Protein AF-F3B7J5-F1 (afdb_monomer)

Structure (mmCIF, N/CA/C/O backbone):
data_AF-F3B7J5-F1
#
_entry.id   AF-F3B7J5-F1
#
loop_
_atom_site.group_PDB
_atom_site.id
_atom_site.type_symbol
_atom_site.label_atom_id
_atom_site.label_alt_id
_atom_site.label_comp_id
_atom_site.label_asym_id
_atom_site.label_entity_id
_atom_site.label_seq_id
_atom_site.pdbx_PDB_ins_code
_atom_site.Cartn_x
_atom_site.Cartn_y
_atom_site.Cartn_z
_atom_site.occupancy
_atom_site.B_iso_or_equiv
_atom_site.auth_seq_id
_atom_site.auth_comp_id
_atom_site.auth_asym_id
_atom_site.auth_atom_id
_atom_site.pdbx_PDB_model_num
ATOM 1 N N . MET A 1 1 ? 0.568 1.158 23.143 1.00 63.03 1 MET A N 1
ATOM 2 C CA . MET A 1 1 ? 0.811 2.296 22.224 1.00 63.03 1 MET A CA 1
ATOM 3 C C . MET A 1 1 ? -0.531 2.944 21.911 1.00 63.03 1 MET A C 1
ATOM 5 O O . MET A 1 1 ? -1.471 2.197 21.664 1.00 63.03 1 MET A O 1
ATOM 9 N N . SER A 1 2 ? -0.651 4.275 21.994 1.00 77.69 2 SER A N 1
ATOM 10 C CA . SER A 1 2 ? -1.911 4.974 21.670 1.00 77.69 2 SER A CA 1
ATOM 11 C C . SER A 1 2 ? -2.307 4.730 20.209 1.00 77.69 2 SER A C 1
ATOM 13 O O . SER A 1 2 ? -1.422 4.606 19.363 1.00 77.69 2 SER A O 1
ATOM 15 N N . TYR A 1 3 ? -3.609 4.666 19.917 1.00 73.38 3 TYR A N 1
ATOM 16 C CA . TYR A 1 3 ? -4.131 4.463 18.562 1.00 73.38 3 TYR A CA 1
ATOM 17 C C . TYR A 1 3 ? -3.594 5.511 17.581 1.00 73.38 3 TYR A C 1
ATOM 19 O O . TYR A 1 3 ? -3.080 5.155 16.529 1.00 73.38 3 TYR A O 1
ATOM 27 N N . THR A 1 4 ? -3.571 6.783 17.985 1.00 77.50 4 THR A N 1
ATOM 28 C CA . THR A 1 4 ? -3.035 7.895 17.183 1.00 77.50 4 THR A CA 1
ATOM 29 C C . THR A 1 4 ? -1.578 7.671 16.784 1.00 77.50 4 THR A C 1
ATOM 31 O O . THR A 1 4 ? -1.228 7.831 15.621 1.00 77.50 4 THR A O 1
ATOM 34 N N . ARG A 1 5 ? -0.744 7.188 17.717 1.00 79.75 5 ARG A N 1
ATOM 35 C CA . ARG A 1 5 ? 0.662 6.876 17.420 1.00 79.75 5 ARG A CA 1
ATOM 36 C C . ARG A 1 5 ? 0.805 5.736 16.424 1.00 79.75 5 ARG A C 1
ATOM 38 O O . ARG A 1 5 ? 1.787 5.704 15.708 1.00 79.75 5 ARG A O 1
ATOM 45 N N . LYS A 1 6 ? -0.135 4.786 16.365 1.00 82.19 6 LYS A N 1
ATOM 46 C CA . LYS A 1 6 ? -0.089 3.713 15.359 1.00 82.19 6 LYS A CA 1
ATOM 47 C C . LYS A 1 6 ? -0.339 4.240 13.946 1.00 82.19 6 LYS A C 1
ATOM 49 O O . LYS A 1 6 ? 0.215 3.676 13.008 1.00 82.19 6 LYS A O 1
ATOM 54 N N . LEU A 1 7 ? -1.155 5.288 13.805 1.00 88.25 7 LEU A N 1
ATOM 55 C CA . LEU A 1 7 ? -1.466 5.897 12.509 1.00 88.25 7 LEU A CA 1
ATOM 56 C C . LEU A 1 7 ? -0.257 6.632 11.919 1.00 88.25 7 LEU A C 1
ATOM 58 O O . LEU A 1 7 ? -0.030 6.575 10.716 1.00 88.25 7 LEU A O 1
ATOM 62 N N . GLU A 1 8 ? 0.568 7.242 12.773 1.00 90.12 8 GLU A N 1
ATOM 63 C CA . GLU A 1 8 ? 1.795 7.948 12.371 1.00 90.12 8 GLU A CA 1
ATOM 64 C C . GLU A 1 8 ? 2.794 7.047 11.622 1.00 90.12 8 GLU A C 1
ATOM 66 O O . GLU A 1 8 ? 3.549 7.541 10.789 1.00 90.12 8 GLU A O 1
ATOM 71 N N . TYR A 1 9 ? 2.771 5.730 11.865 1.00 92.69 9 TYR A N 1
ATOM 72 C CA . TYR A 1 9 ? 3.657 4.765 11.201 1.00 92.69 9 TYR A CA 1
ATOM 73 C C . TYR A 1 9 ? 3.087 4.168 9.915 1.00 92.69 9 TYR A C 1
ATOM 75 O O . TYR A 1 9 ? 3.827 3.489 9.209 1.00 92.69 9 TYR A O 1
ATOM 83 N N . ILE A 1 10 ? 1.812 4.405 9.580 1.00 96.12 10 ILE A N 1
ATOM 84 C CA . ILE A 1 10 ? 1.211 3.859 8.351 1.00 96.12 10 ILE A CA 1
ATOM 85 C C . ILE A 1 10 ? 2.055 4.183 7.109 1.00 96.12 10 ILE A C 1
ATOM 87 O O . ILE A 1 10 ? 2.288 3.264 6.329 1.00 96.12 10 ILE A O 1
ATOM 91 N N . PRO A 1 11 ? 2.566 5.418 6.914 1.00 96.94 11 PRO A N 1
ATOM 92 C CA . PRO A 1 11 ? 3.376 5.717 5.739 1.00 96.94 11 PRO A CA 1
ATOM 93 C C . PRO A 1 11 ? 4.627 4.845 5.634 1.00 96.94 11 PRO A C 1
ATOM 95 O O . PRO A 1 11 ? 4.871 4.261 4.587 1.00 96.94 11 PRO A O 1
ATOM 98 N N . PHE A 1 12 ? 5.361 4.702 6.739 1.00 96.69 12 PHE A N 1
ATOM 99 C CA . PHE A 1 12 ? 6.557 3.864 6.802 1.00 96.69 12 PHE A CA 1
ATOM 100 C C . PHE A 1 12 ? 6.232 2.390 6.530 1.00 96.69 12 PHE A C 1
ATOM 102 O O . PHE A 1 12 ? 6.950 1.714 5.806 1.00 96.69 12 PHE A O 1
ATOM 109 N N . LEU A 1 13 ? 5.122 1.887 7.074 1.00 97.75 13 LEU A N 1
ATOM 110 C CA . LEU A 1 13 ? 4.681 0.521 6.801 1.00 97.75 13 LEU A CA 1
ATOM 111 C C . LEU A 1 13 ? 4.338 0.323 5.316 1.00 97.75 13 LEU A C 1
ATOM 113 O O . LEU A 1 13 ? 4.674 -0.707 4.751 1.00 97.75 13 LEU A O 1
ATOM 117 N N . ILE A 1 14 ? 3.708 1.300 4.662 1.00 98.00 14 ILE A N 1
ATOM 118 C CA . ILE A 1 14 ? 3.418 1.212 3.223 1.00 98.00 14 ILE A CA 1
ATOM 119 C C . ILE A 1 14 ? 4.708 1.275 2.385 1.00 98.00 14 ILE A C 1
ATOM 121 O O . ILE A 1 14 ? 4.774 0.626 1.346 1.00 98.00 14 ILE A O 1
ATOM 125 N N . GLU A 1 15 ? 5.750 1.989 2.822 1.00 97.56 15 GLU A N 1
ATOM 126 C C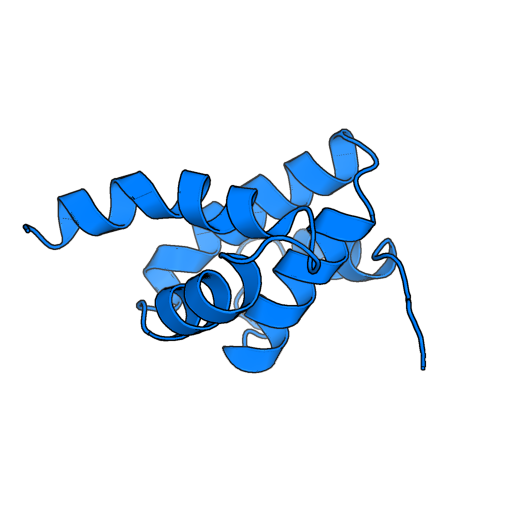A . GLU A 1 15 ? 7.071 1.976 2.163 1.00 97.56 15 GLU A CA 1
ATOM 127 C C . GLU A 1 15 ? 7.735 0.589 2.206 1.00 97.56 15 GLU A C 1
ATOM 129 O O . GLU A 1 15 ? 8.415 0.207 1.259 1.00 97.56 15 GLU A O 1
ATOM 134 N N . LEU A 1 16 ? 7.466 -0.230 3.232 1.00 98.06 16 LEU A N 1
ATOM 135 C CA . LEU A 1 16 ? 7.937 -1.625 3.287 1.00 98.06 16 LEU A CA 1
ATOM 136 C C . LEU A 1 16 ? 7.294 -2.542 2.232 1.00 98.06 16 LEU A C 1
ATOM 138 O O . LEU A 1 16 ? 7.645 -3.719 2.162 1.00 98.06 16 LEU A O 1
ATOM 142 N N . LEU A 1 17 ? 6.362 -2.020 1.429 1.00 97.94 17 LEU A N 1
ATOM 143 C CA . LEU A 1 17 ? 5.729 -2.728 0.320 1.00 97.94 17 LEU A CA 1
ATOM 144 C C . LEU A 1 17 ? 6.419 -2.474 -1.032 1.00 97.94 17 LEU A C 1
ATOM 146 O O . LEU A 1 17 ? 5.888 -2.895 -2.052 1.00 97.94 17 LEU A O 1
ATOM 150 N N . GLN A 1 18 ? 7.563 -1.784 -1.060 1.00 97.44 18 GLN A N 1
ATOM 151 C CA . GLN A 1 18 ? 8.326 -1.535 -2.293 1.00 97.44 18 GLN A CA 1
ATOM 152 C C . GLN A 1 18 ? 8.885 -2.817 -2.927 1.00 97.44 18 GLN A C 1
ATOM 154 O O . GLN A 1 18 ? 8.978 -2.911 -4.145 1.00 97.44 18 GLN A O 1
ATOM 159 N N . ASP A 1 19 ? 9.226 -3.820 -2.114 1.00 95.62 19 ASP A N 1
ATOM 160 C CA . ASP A 1 19 ? 9.839 -5.062 -2.586 1.00 95.62 19 ASP A CA 1
ATOM 161 C C . ASP A 1 19 ? 9.250 -6.273 -1.853 1.00 95.62 19 ASP A C 1
ATOM 163 O O . ASP A 1 19 ? 9.404 -6.439 -0.639 1.00 95.62 19 ASP A O 1
ATOM 167 N N . ALA A 1 20 ? 8.592 -7.149 -2.614 1.00 93.38 20 ALA A N 1
ATOM 168 C CA . ALA A 1 20 ? 7.999 -8.382 -2.103 1.00 93.38 20 ALA A CA 1
ATOM 169 C C . ALA A 1 20 ? 9.038 -9.389 -1.577 1.00 93.38 20 ALA A C 1
ATOM 171 O O . ALA A 1 20 ? 8.695 -10.283 -0.805 1.00 93.38 20 ALA A O 1
ATOM 172 N N . ASN A 1 21 ? 10.315 -9.242 -1.948 1.00 94.19 21 ASN A N 1
ATOM 173 C CA . ASN A 1 21 ? 11.398 -10.089 -1.451 1.00 94.19 21 ASN A CA 1
ATOM 174 C C . ASN A 1 21 ? 11.884 -9.676 -0.057 1.00 94.19 21 ASN A C 1
ATOM 176 O O . ASN A 1 21 ? 12.663 -10.406 0.565 1.00 94.19 21 ASN A O 1
ATOM 180 N N . TRP A 1 22 ? 11.466 -8.514 0.458 1.00 96.50 22 TRP A N 1
ATOM 181 C CA . TRP A 1 22 ? 11.845 -8.109 1.804 1.00 96.50 22 TRP A CA 1
ATOM 182 C C . TRP A 1 22 ? 11.207 -9.035 2.844 1.00 96.50 22 TRP A C 1
ATOM 184 O O . TRP A 1 22 ? 10.006 -9.306 2.792 1.00 96.50 22 TRP A O 1
ATOM 194 N N . PRO A 1 23 ? 11.962 -9.473 3.870 1.00 96.12 23 PRO A N 1
ATOM 195 C CA . PRO A 1 23 ? 11.452 -10.407 4.878 1.00 96.12 23 PRO A CA 1
ATOM 196 C C . PRO A 1 23 ? 10.273 -9.836 5.680 1.00 96.12 23 PRO A C 1
ATOM 198 O O . PRO A 1 23 ? 9.522 -10.575 6.312 1.00 96.12 23 PRO A O 1
ATOM 201 N N . THR A 1 24 ? 10.112 -8.512 5.675 1.00 96.56 24 THR A N 1
ATOM 202 C CA . THR A 1 24 ? 9.034 -7.794 6.357 1.0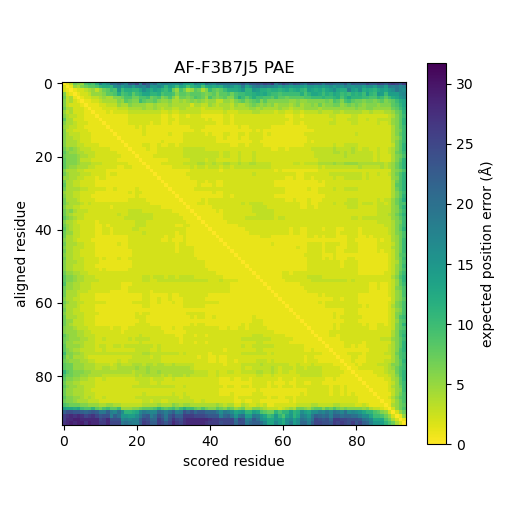0 96.56 24 THR A CA 1
ATOM 203 C C . THR A 1 24 ? 7.759 -7.662 5.532 1.00 96.56 24 THR A C 1
ATOM 205 O O . THR A 1 24 ? 6.753 -7.244 6.102 1.00 96.56 24 THR A O 1
ATOM 208 N N . PHE A 1 25 ? 7.775 -7.979 4.235 1.00 97.19 25 PHE A N 1
ATOM 209 C CA . PHE A 1 25 ? 6.685 -7.667 3.309 1.00 97.19 25 PHE A CA 1
ATOM 210 C C . PHE A 1 25 ? 5.353 -8.296 3.743 1.00 97.19 25 PHE A C 1
ATOM 212 O O . PHE A 1 25 ? 4.424 -7.585 4.125 1.00 97.19 25 PHE A O 1
ATOM 219 N N . GLU A 1 26 ? 5.299 -9.629 3.806 1.00 96.19 26 GLU A N 1
ATOM 220 C CA . GLU A 1 26 ? 4.096 -10.399 4.166 1.00 96.19 26 GLU A CA 1
ATOM 221 C C . GLU A 1 26 ? 3.529 -10.006 5.538 1.00 96.19 26 GLU A C 1
ATOM 223 O O . GLU A 1 26 ? 2.318 -9.841 5.737 1.00 96.19 26 GLU A O 1
ATOM 228 N N . TYR A 1 27 ? 4.426 -9.796 6.506 1.00 97.75 27 TYR A N 1
ATOM 229 C CA . TYR A 1 27 ? 4.041 -9.347 7.839 1.00 97.75 27 TYR A CA 1
ATOM 230 C C . TYR A 1 27 ? 3.451 -7.933 7.811 1.00 97.75 27 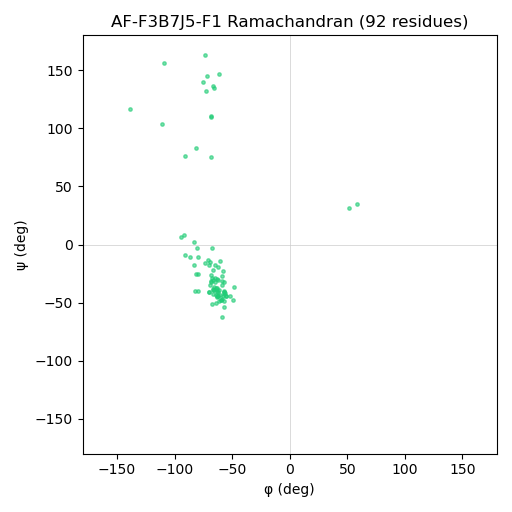TYR A C 1
ATOM 232 O O . TYR A 1 27 ? 2.472 -7.653 8.504 1.00 97.75 27 TYR A O 1
ATOM 240 N N . THR A 1 28 ? 4.019 -7.042 6.999 1.00 97.88 28 THR A N 1
ATOM 241 C CA . THR A 1 28 ? 3.556 -5.659 6.888 1.00 97.88 28 THR A CA 1
ATOM 242 C C . THR A 1 28 ? 2.198 -5.576 6.205 1.00 97.88 28 THR A C 1
ATOM 244 O O . THR A 1 28 ? 1.326 -4.863 6.705 1.00 97.88 28 THR A O 1
ATOM 247 N N . VAL A 1 29 ? 1.966 -6.362 5.148 1.00 97.69 29 VAL A N 1
ATOM 248 C CA . VAL A 1 29 ? 0.642 -6.498 4.521 1.00 97.69 29 VAL A CA 1
ATOM 249 C C . VAL A 1 29 ? -0.378 -6.965 5.556 1.00 97.69 29 VAL A C 1
ATOM 251 O O . VAL A 1 29 ? -1.367 -6.273 5.798 1.00 97.69 29 VAL A O 1
ATOM 254 N N . SER A 1 30 ? -0.100 -8.072 6.251 1.00 97.25 30 SER A N 1
ATOM 255 C CA . SER A 1 30 ? -0.992 -8.625 7.280 1.00 97.25 30 SER A CA 1
ATOM 256 C C . SER A 1 30 ? -1.312 -7.611 8.386 1.00 97.25 30 SER A C 1
ATOM 258 O O . SER A 1 30 ? -2.460 -7.477 8.824 1.00 97.25 30 SER A O 1
ATOM 260 N N . LEU A 1 31 ? -0.302 -6.854 8.826 1.00 96.19 31 LEU A N 1
ATOM 261 C CA . LEU A 1 31 ? -0.468 -5.803 9.821 1.00 96.19 31 LEU A CA 1
ATOM 262 C C . LEU A 1 31 ? -1.373 -4.685 9.295 1.00 96.19 31 LEU A C 1
ATOM 264 O O . LEU A 1 31 ? -2.337 -4.331 9.971 1.00 96.19 31 LEU A O 1
ATOM 268 N N . LEU A 1 32 ? -1.112 -4.155 8.100 1.00 97.06 32 LEU A N 1
ATOM 269 C CA . LEU A 1 32 ? -1.909 -3.088 7.490 1.00 97.06 32 LEU A CA 1
ATOM 270 C C . LEU A 1 32 ? -3.349 -3.543 7.207 1.00 97.06 32 LEU A C 1
ATOM 272 O O . LEU A 1 32 ? -4.290 -2.792 7.463 1.00 97.06 32 LEU A O 1
ATOM 276 N N . VAL A 1 33 ? -3.568 -4.795 6.797 1.00 97.00 33 VAL A N 1
ATOM 277 C CA . VAL A 1 33 ? -4.913 -5.374 6.629 1.00 97.00 33 VAL A CA 1
ATOM 278 C C . VAL A 1 33 ? -5.725 -5.300 7.929 1.00 97.00 33 VAL A C 1
ATOM 280 O O . VAL A 1 33 ? -6.933 -5.064 7.869 1.00 97.00 33 VAL A O 1
ATOM 283 N N . SER A 1 34 ? -5.095 -5.387 9.104 1.00 95.12 34 SER A N 1
ATOM 284 C CA . SER A 1 34 ? -5.790 -5.283 10.399 1.00 95.12 34 SER A CA 1
ATOM 285 C C . SER A 1 34 ? -6.251 -3.864 10.783 1.00 95.12 34 SER A C 1
ATOM 287 O O . SER A 1 34 ? -7.096 -3.713 11.667 1.00 95.12 34 SER A O 1
ATOM 289 N N . TYR A 1 35 ? -5.734 -2.812 10.133 1.00 94.56 35 TYR A N 1
ATOM 290 C CA . TYR A 1 35 ? -6.076 -1.419 10.456 1.00 94.56 35 TYR A CA 1
ATOM 291 C C . TYR A 1 35 ? -7.483 -1.053 9.968 1.00 94.56 35 TYR A C 1
ATOM 293 O O . TYR A 1 35 ? -8.063 -1.724 9.116 1.00 94.56 35 TYR A O 1
ATOM 301 N N . ASN A 1 36 ? -8.067 0.037 10.466 1.00 94.81 36 ASN A N 1
ATOM 302 C CA . ASN A 1 36 ? -9.316 0.540 9.895 1.00 94.81 36 ASN A CA 1
ATOM 303 C C . ASN A 1 36 ? -9.075 1.024 8.452 1.00 94.81 36 ASN A C 1
ATOM 305 O O . ASN A 1 36 ? -8.114 1.739 8.182 1.00 94.81 36 ASN A O 1
ATOM 309 N N . LYS A 1 37 ? -9.960 0.652 7.518 1.00 95.44 37 LYS A N 1
ATOM 310 C CA . LYS A 1 37 ? -9.880 1.069 6.110 1.00 95.44 37 LYS A CA 1
ATOM 311 C C . LYS A 1 37 ? -9.828 2.591 5.955 1.00 95.44 37 LYS A C 1
ATOM 313 O O . LYS A 1 37 ? -9.008 3.087 5.191 1.00 95.44 37 LYS A O 1
ATOM 318 N N . ASN A 1 38 ? -10.669 3.312 6.694 1.00 94.94 38 ASN A N 1
ATOM 319 C CA . ASN A 1 38 ? -10.777 4.767 6.580 1.00 94.94 38 ASN A CA 1
ATOM 320 C C . ASN A 1 38 ? -9.517 5.481 7.078 1.00 94.94 38 ASN A C 1
ATOM 322 O O . ASN A 1 38 ? -9.209 6.566 6.603 1.00 94.94 38 ASN A O 1
ATOM 326 N N . ASP A 1 39 ? -8.772 4.849 7.984 1.00 95.00 39 ASP A N 1
ATOM 327 C CA . ASP A 1 39 ? -7.516 5.403 8.479 1.00 95.00 39 ASP A CA 1
ATOM 328 C C . ASP A 1 39 ? -6.350 5.135 7.520 1.00 95.00 39 ASP A C 1
ATOM 330 O O . ASP A 1 39 ? -5.385 5.889 7.517 1.00 95.00 39 ASP A O 1
ATOM 334 N N . LEU A 1 40 ? -6.420 4.081 6.698 1.00 95.94 40 LEU A N 1
ATOM 335 C CA . LEU A 1 40 ? -5.385 3.757 5.708 1.00 95.94 40 LEU A CA 1
ATOM 336 C C . LEU A 1 40 ? -5.528 4.549 4.412 1.00 95.94 40 LEU A C 1
ATOM 338 O O . LEU A 1 40 ? -4.517 4.939 3.834 1.00 95.94 40 LEU A O 1
ATOM 342 N N . LEU A 1 41 ? -6.765 4.742 3.941 1.00 96.50 41 LEU A N 1
ATOM 343 C CA . LEU A 1 41 ? -7.064 5.281 2.610 1.00 96.50 41 LEU A CA 1
ATOM 344 C C . LEU A 1 41 ? -6.292 6.567 2.271 1.00 96.50 41 LEU A C 1
ATOM 346 O O . LEU A 1 41 ? -5.646 6.575 1.225 1.00 96.50 41 LEU A O 1
ATOM 350 N N . PRO A 1 42 ? -6.232 7.594 3.144 1.00 96.38 42 PRO A N 1
ATOM 351 C CA . PRO A 1 42 ? -5.480 8.812 2.838 1.00 96.38 42 PRO A CA 1
ATOM 352 C C . PRO A 1 42 ? -3.989 8.555 2.573 1.00 96.38 42 PRO A C 1
ATOM 354 O O . PRO A 1 42 ? -3.369 9.211 1.737 1.00 96.38 42 PRO A O 1
ATOM 357 N N . TYR A 1 43 ? -3.397 7.586 3.276 1.00 97.44 43 TYR A N 1
ATOM 358 C CA . TYR A 1 43 ? -1.989 7.232 3.115 1.00 97.44 43 TYR A CA 1
ATOM 359 C C . TYR A 1 43 ? -1.754 6.350 1.893 1.00 97.44 43 TYR A C 1
ATOM 361 O O . TYR A 1 43 ? -0.776 6.572 1.184 1.00 97.44 43 TYR A O 1
ATOM 369 N N . VAL A 1 44 ? -2.655 5.396 1.632 1.00 97.88 44 VAL A N 1
ATOM 370 C CA . VAL A 1 44 ? -2.629 4.559 0.425 1.00 97.88 44 VAL A CA 1
ATOM 371 C C . VAL A 1 44 ? -2.724 5.434 -0.818 1.00 97.88 44 VAL A C 1
ATOM 373 O O . VAL A 1 44 ? -1.908 5.285 -1.717 1.00 97.88 44 VAL A O 1
ATOM 376 N N . GLU A 1 45 ? -3.657 6.387 -0.857 1.00 98.06 45 GLU A N 1
ATOM 377 C CA . GLU A 1 45 ? -3.812 7.281 -2.005 1.00 98.06 45 GLU A CA 1
ATOM 378 C C . GLU A 1 45 ? -2.565 8.116 -2.261 1.00 98.06 45 GLU A C 1
ATOM 380 O O . GLU A 1 45 ? -2.057 8.161 -3.381 1.00 98.06 45 GLU A O 1
ATOM 385 N N . ARG A 1 46 ? -2.041 8.745 -1.208 1.00 97.88 46 ARG A N 1
ATOM 386 C CA . ARG A 1 46 ? -0.848 9.580 -1.312 1.00 97.88 46 ARG A CA 1
ATOM 387 C C . ARG A 1 46 ? 0.375 8.784 -1.766 1.00 97.88 46 ARG A C 1
ATOM 389 O O . ARG A 1 46 ? 1.141 9.270 -2.590 1.00 97.88 46 ARG A O 1
ATOM 396 N N . LEU A 1 47 ? 0.587 7.593 -1.209 1.00 98.31 47 LEU A N 1
ATOM 397 C CA . LEU A 1 47 ? 1.776 6.794 -1.512 1.00 98.31 47 LEU A CA 1
ATOM 398 C C . LEU A 1 47 ? 1.666 6.042 -2.834 1.00 98.31 47 LEU A C 1
ATOM 400 O O . LEU A 1 47 ? 2.689 5.817 -3.463 1.00 98.31 47 LEU A O 1
ATOM 404 N N . LEU A 1 48 ? 0.455 5.743 -3.307 1.00 98.38 48 LEU A N 1
ATOM 405 C CA . LEU A 1 48 ? 0.259 5.212 -4.652 1.00 98.38 48 LEU A CA 1
ATOM 406 C C . LEU A 1 48 ? 0.61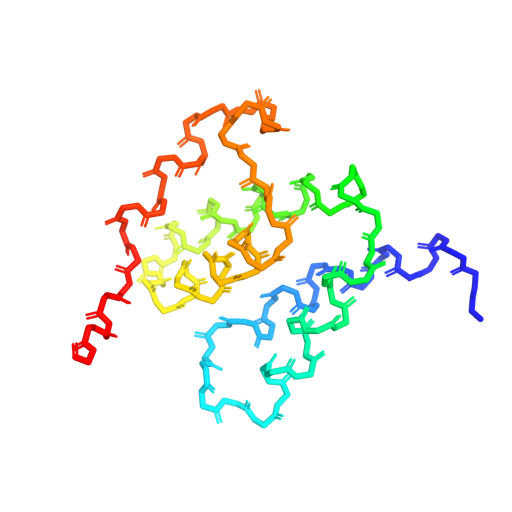9 6.250 -5.728 1.00 98.38 48 LEU A C 1
ATOM 408 O O . LEU A 1 48 ? 1.227 5.896 -6.733 1.00 98.38 48 LEU A O 1
ATOM 412 N N . TRP A 1 49 ? 0.298 7.530 -5.501 1.00 98.31 49 TRP A N 1
ATOM 413 C CA . TRP A 1 49 ? 0.781 8.620 -6.358 1.00 98.31 49 TRP A CA 1
ATOM 414 C C . TRP A 1 49 ? 2.296 8.753 -6.319 1.00 98.31 49 TRP A C 1
ATOM 416 O O . TRP A 1 49 ? 2.908 8.846 -7.374 1.00 98.31 49 TRP A O 1
ATOM 426 N N . ARG A 1 50 ? 2.898 8.706 -5.127 1.00 98.44 50 ARG A N 1
ATOM 427 C CA . ARG A 1 50 ? 4.357 8.764 -4.992 1.00 98.44 50 ARG A CA 1
ATOM 428 C C . ARG A 1 50 ? 5.047 7.610 -5.721 1.00 98.44 50 ARG A C 1
ATOM 430 O O . ARG A 1 50 ? 5.959 7.863 -6.487 1.00 98.44 50 ARG A O 1
ATOM 437 N N . ALA A 1 51 ? 4.579 6.375 -5.540 1.00 98.25 51 ALA A N 1
ATOM 438 C CA . ALA A 1 51 ? 5.112 5.212 -6.251 1.00 98.25 51 ALA A CA 1
ATOM 439 C C . ALA A 1 51 ? 5.022 5.383 -7.777 1.00 98.25 51 ALA A C 1
ATOM 441 O O . ALA A 1 51 ? 5.957 5.052 -8.492 1.00 98.25 51 ALA A O 1
ATOM 442 N N . TYR A 1 52 ? 3.918 5.951 -8.271 1.00 98.19 52 TYR A N 1
ATOM 443 C CA . TYR A 1 52 ? 3.765 6.285 -9.687 1.00 98.19 52 TYR A CA 1
ATOM 444 C C . TYR A 1 52 ? 4.713 7.400 -10.156 1.00 98.19 52 TYR A C 1
ATOM 446 O O . TYR A 1 52 ? 5.271 7.297 -11.239 1.00 98.19 52 TYR A O 1
ATOM 454 N N . GLU A 1 53 ? 4.899 8.460 -9.368 1.00 98.12 53 GLU A N 1
ATOM 455 C CA . GLU A 1 53 ? 5.832 9.555 -9.680 1.00 98.12 53 GLU A CA 1
ATOM 456 C C . GLU A 1 53 ? 7.300 9.108 -9.650 1.00 98.12 53 GLU A C 1
ATOM 458 O O . GLU A 1 53 ? 8.112 9.642 -10.402 1.00 98.12 53 GLU A O 1
ATOM 463 N N . ASP A 1 54 ? 7.618 8.127 -8.804 1.00 97.81 54 ASP A N 1
ATOM 464 C CA . ASP A 1 54 ? 8.945 7.524 -8.665 1.00 97.81 54 ASP A CA 1
ATOM 465 C C . ASP A 1 54 ? 9.207 6.413 -9.717 1.00 97.81 54 ASP A C 1
ATOM 467 O O . ASP A 1 54 ? 10.272 5.798 -9.689 1.00 97.81 54 ASP A O 1
ATOM 471 N N . ASP A 1 55 ? 8.262 6.149 -10.638 1.00 97.12 55 ASP A N 1
ATOM 472 C CA . ASP A 1 55 ? 8.278 5.026 -11.599 1.00 97.12 55 ASP A CA 1
ATOM 473 C C . ASP A 1 55 ? 8.517 3.649 -10.921 1.00 97.12 55 ASP A C 1
ATOM 475 O O . ASP A 1 55 ? 9.102 2.727 -11.496 1.00 97.12 55 ASP A 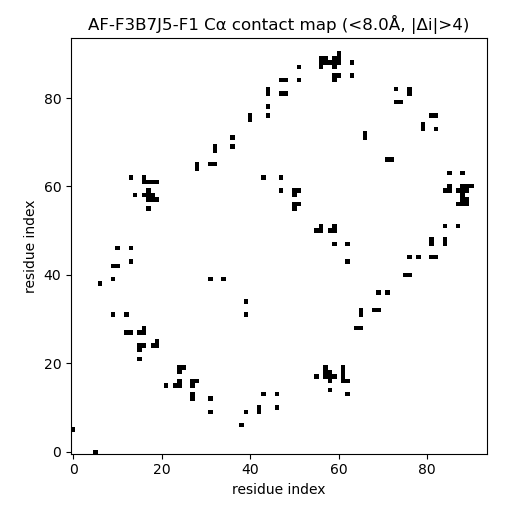O 1
ATOM 479 N N . ASP A 1 56 ? 8.058 3.489 -9.675 1.00 97.62 56 ASP A N 1
ATOM 480 C CA . ASP A 1 56 ? 8.252 2.287 -8.858 1.00 97.62 56 ASP A CA 1
ATOM 481 C C . ASP A 1 56 ? 7.093 1.293 -9.043 1.00 97.62 56 ASP A C 1
ATOM 483 O O . ASP A 1 56 ? 6.186 1.153 -8.213 1.00 97.62 56 ASP A O 1
ATOM 487 N N . GLU A 1 57 ? 7.111 0.593 -10.179 1.00 96.56 57 GLU A N 1
ATOM 488 C CA . GLU A 1 57 ? 6.083 -0.387 -10.552 1.00 96.56 57 GLU A CA 1
ATOM 489 C C . GLU A 1 57 ? 5.948 -1.537 -9.531 1.00 96.56 57 GLU A C 1
ATOM 491 O O . GLU A 1 57 ? 4.844 -2.058 -9.323 1.00 96.56 57 GLU A O 1
ATOM 496 N N . MET A 1 58 ? 7.042 -1.915 -8.854 1.00 96.56 58 MET A N 1
ATOM 497 C CA . MET A 1 58 ? 7.037 -2.945 -7.807 1.00 96.56 58 MET A CA 1
ATOM 498 C C . MET A 1 58 ? 6.306 -2.461 -6.556 1.00 96.56 58 MET A C 1
ATOM 500 O O . MET A 1 58 ? 5.488 -3.195 -5.993 1.00 96.56 58 MET A O 1
ATOM 504 N N . TRP A 1 59 ? 6.508 -1.205 -6.161 1.00 97.94 59 TRP A N 1
ATOM 505 C CA . TRP A 1 59 ? 5.775 -0.623 -5.045 1.00 97.94 59 TRP A CA 1
ATOM 506 C C . TRP A 1 59 ? 4.285 -0.474 -5.339 1.00 97.94 59 TRP A C 1
ATOM 508 O O . TRP A 1 59 ? 3.452 -0.783 -4.480 1.00 97.94 59 TRP A O 1
ATOM 518 N N . ILE A 1 60 ? 3.920 -0.091 -6.567 1.00 98.31 60 ILE A N 1
ATOM 519 C CA . ILE A 1 60 ? 2.518 -0.097 -7.010 1.00 98.31 60 ILE A CA 1
ATOM 520 C C . ILE A 1 60 ? 1.930 -1.513 -6.864 1.00 98.31 60 ILE A C 1
ATOM 522 O O . ILE A 1 60 ? 0.802 -1.652 -6.383 1.00 98.31 60 ILE A O 1
ATOM 526 N N . SER A 1 61 ? 2.684 -2.565 -7.204 1.00 97.12 61 SER A N 1
ATOM 527 C CA . SER A 1 61 ? 2.272 -3.962 -6.990 1.00 97.12 61 SER A CA 1
ATOM 528 C C . SER A 1 61 ? 2.100 -4.315 -5.512 1.00 97.12 61 SER A C 1
ATOM 530 O O . SER A 1 61 ? 1.081 -4.904 -5.145 1.00 97.12 61 SER A O 1
ATOM 532 N N . GLY A 1 62 ? 3.021 -3.911 -4.638 1.00 97.50 62 GLY A N 1
ATOM 533 C CA . GLY A 1 62 ? 2.889 -4.144 -3.199 1.00 97.50 62 GLY A CA 1
ATOM 534 C C . GLY A 1 62 ? 1.679 -3.435 -2.581 1.00 97.50 62 GLY A C 1
ATOM 535 O O . GLY A 1 62 ? 0.931 -4.025 -1.798 1.00 97.50 62 GLY A O 1
ATOM 536 N N . ILE A 1 63 ? 1.414 -2.192 -2.992 1.00 98.12 63 ILE A N 1
ATOM 537 C CA . ILE A 1 63 ? 0.207 -1.455 -2.593 1.00 98.12 63 ILE A CA 1
ATOM 538 C C . ILE A 1 63 ? -1.056 -2.123 -3.166 1.00 98.12 63 ILE A C 1
ATOM 540 O O . ILE A 1 63 ? -2.085 -2.173 -2.484 1.00 98.12 63 ILE A O 1
ATOM 544 N N . ALA A 1 64 ? -0.997 -2.669 -4.386 1.00 97.81 64 ALA A N 1
ATOM 545 C CA . ALA A 1 64 ? -2.110 -3.401 -4.989 1.00 97.81 64 ALA A CA 1
ATOM 546 C C . ALA A 1 64 ? -2.497 -4.636 -4.164 1.00 97.81 64 ALA A C 1
ATOM 548 O O . ALA A 1 64 ? -3.684 -4.828 -3.907 1.00 97.81 64 ALA A O 1
ATOM 549 N N . ILE A 1 65 ? -1.516 -5.413 -3.690 1.00 97.44 65 ILE A N 1
ATOM 550 C CA . ILE A 1 65 ? -1.744 -6.575 -2.815 1.00 97.44 65 ILE A CA 1
ATOM 551 C C . ILE A 1 65 ? -2.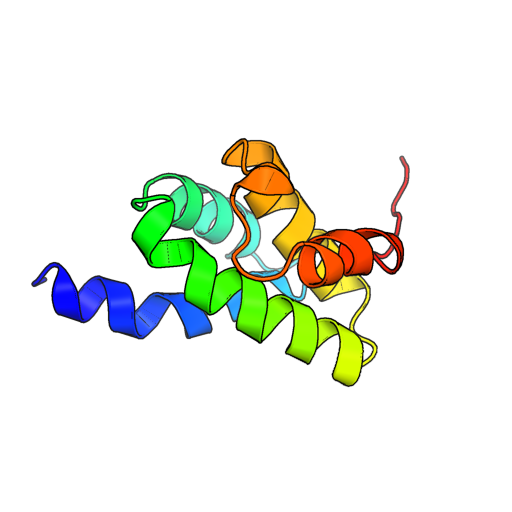493 -6.148 -1.547 1.00 97.44 65 ILE A C 1
ATOM 553 O O . ILE A 1 65 ? -3.535 -6.714 -1.223 1.00 97.44 65 ILE A O 1
ATOM 557 N N . LEU A 1 66 ? -2.046 -5.077 -0.879 1.00 97.94 66 LEU A N 1
ATOM 558 C CA . LEU A 1 66 ? -2.741 -4.536 0.296 1.00 97.94 66 LEU A CA 1
ATOM 559 C C . LEU A 1 66 ? -4.199 -4.143 -0.008 1.00 97.94 66 LEU A C 1
ATOM 561 O O . LEU A 1 66 ? -5.102 -4.417 0.787 1.00 97.94 66 LEU A O 1
ATOM 565 N N . ILE A 1 67 ? -4.440 -3.468 -1.136 1.00 97.50 67 ILE A N 1
ATOM 566 C CA . ILE A 1 67 ? -5.781 -3.048 -1.575 1.00 97.50 67 ILE A CA 1
ATOM 567 C C . ILE A 1 67 ? -6.681 -4.266 -1.811 1.00 97.50 67 ILE A C 1
ATOM 569 O O . ILE A 1 67 ? -7.845 -4.253 -1.395 1.00 97.50 67 ILE A O 1
ATOM 573 N N . GLU A 1 68 ? -6.153 -5.295 -2.471 1.00 96.44 68 GLU A N 1
ATOM 574 C CA . GLU A 1 68 ? -6.863 -6.525 -2.817 1.00 96.44 68 GLU A CA 1
ATOM 575 C C . GLU A 1 68 ? -7.206 -7.335 -1.551 1.00 96.44 68 GLU A C 1
ATOM 577 O O . GLU A 1 68 ? -8.391 -7.598 -1.315 1.00 96.44 68 GLU A O 1
ATOM 582 N N . ASP A 1 69 ? -6.233 -7.591 -0.671 1.00 96.81 69 ASP A N 1
ATOM 583 C CA . ASP A 1 69 ? -6.414 -8.339 0.585 1.00 96.81 69 ASP A CA 1
ATOM 584 C C . ASP A 1 69 ? -7.361 -7.642 1.564 1.00 96.81 69 ASP A C 1
ATOM 586 O O . ASP A 1 69 ? -8.181 -8.271 2.240 1.00 96.81 69 ASP A O 1
ATOM 590 N N . LYS A 1 70 ? -7.301 -6.308 1.624 1.00 96.12 70 LYS A N 1
ATOM 591 C CA . LYS A 1 70 ? -8.206 -5.508 2.456 1.00 96.12 70 LYS A CA 1
ATOM 592 C C . LYS A 1 70 ? -9.578 -5.285 1.811 1.00 96.12 70 LYS A C 1
ATOM 594 O O . LYS A 1 70 ? -10.467 -4.694 2.434 1.00 96.12 70 LYS A O 1
ATOM 599 N N . ASN A 1 71 ? -9.780 -5.764 0.583 1.00 96.69 71 ASN A N 1
ATOM 600 C CA . ASN A 1 71 ? -11.010 -5.611 -0.186 1.00 96.69 71 ASN A CA 1
ATOM 601 C C . ASN A 1 71 ? -11.405 -4.133 -0.410 1.00 96.69 71 ASN A C 1
ATOM 603 O O . ASN A 1 71 ? -12.593 -3.794 -0.438 1.00 96.69 71 ASN A O 1
ATOM 607 N N . ILE A 1 72 ? -10.417 -3.245 -0.570 1.00 97.19 72 ILE A N 1
ATOM 608 C CA . ILE A 1 72 ? -10.639 -1.832 -0.898 1.00 97.19 72 ILE A CA 1
ATOM 609 C C . ILE A 1 72 ? -11.077 -1.732 -2.362 1.00 97.19 72 ILE A C 1
ATOM 611 O O . ILE A 1 72 ? -10.492 -2.336 -3.262 1.00 97.19 72 ILE A O 1
ATOM 615 N N . LYS A 1 73 ? -12.143 -0.974 -2.619 1.00 97.25 73 LYS A N 1
ATOM 616 C CA . LYS A 1 73 ? -12.704 -0.784 -3.961 1.00 97.25 73 LYS A CA 1
ATOM 617 C C . LYS A 1 73 ? -12.436 0.623 -4.464 1.00 97.25 73 LYS A C 1
ATOM 619 O O . LYS A 1 73 ? -12.359 1.553 -3.676 1.00 97.25 73 LYS A O 1
ATOM 624 N N . LYS A 1 74 ? -12.441 0.809 -5.787 1.00 97.38 74 LYS A N 1
ATOM 625 C CA . LYS A 1 74 ? -12.321 2.130 -6.432 1.00 97.38 74 LYS A CA 1
ATOM 626 C C . LYS A 1 74 ? -13.255 3.198 -5.842 1.00 97.38 74 LYS A C 1
ATOM 628 O O . LYS A 1 74 ? -12.868 4.349 -5.725 1.00 97.38 74 LYS A O 1
ATOM 633 N N . ARG A 1 75 ? -14.476 2.814 -5.448 1.00 96.94 75 ARG A N 1
ATOM 634 C CA . ARG A 1 75 ? -15.468 3.713 -4.822 1.00 96.94 75 ARG A CA 1
ATOM 635 C C . ARG A 1 75 ? -15.114 4.178 -3.405 1.00 96.94 75 ARG A C 1
ATOM 637 O O . ARG A 1 75 ? -15.789 5.057 -2.892 1.00 96.94 75 ARG A O 1
ATOM 644 N N . ASP A 1 76 ? -14.159 3.516 -2.757 1.00 96.88 76 ASP A N 1
ATOM 645 C CA . ASP A 1 76 ? -13.711 3.868 -1.411 1.00 96.88 76 ASP A CA 1
ATOM 646 C C . ASP A 1 76 ? -12.669 4.997 -1.442 1.00 96.88 76 ASP A C 1
ATOM 648 O O . ASP A 1 76 ? -12.434 5.618 -0.413 1.00 96.88 76 ASP A O 1
ATOM 652 N N . PHE A 1 77 ? -12.054 5.249 -2.600 1.00 96.50 77 PHE A N 1
ATOM 653 C CA . PHE A 1 77 ? -11.067 6.306 -2.787 1.00 96.50 77 PHE A CA 1
ATOM 654 C C . PHE A 1 77 ? -11.757 7.670 -2.860 1.00 96.50 77 PHE A C 1
ATOM 656 O O . PHE A 1 77 ? -12.790 7.814 -3.520 1.00 96.50 77 PHE A O 1
ATOM 663 N N . GLU A 1 78 ? -11.150 8.679 -2.242 1.00 95.00 78 GLU A N 1
ATOM 664 C CA . GLU A 1 78 ? -11.544 10.080 -2.377 1.00 95.00 78 GLU A CA 1
ATOM 665 C C . GLU A 1 78 ? -11.352 10.545 -3.824 1.00 95.00 78 GLU A C 1
ATOM 667 O O . GLU A 1 78 ? -12.247 11.160 -4.409 1.00 95.00 78 GLU A O 1
ATOM 672 N N . ASN A 1 79 ? -10.220 10.180 -4.438 1.00 94.12 79 ASN A N 1
ATOM 673 C CA . ASN A 1 79 ? -9.990 10.380 -5.861 1.00 94.12 79 ASN A CA 1
ATOM 674 C C . ASN A 1 79 ? -9.968 9.035 -6.611 1.00 94.12 79 ASN A C 1
ATOM 676 O O . ASN A 1 79 ? -8.946 8.344 -6.629 1.00 94.12 79 ASN A O 1
ATOM 680 N N . PRO A 1 80 ? -11.046 8.677 -7.336 1.00 93.88 80 PRO A N 1
ATOM 681 C CA . PRO A 1 80 ? -11.103 7.430 -8.093 1.00 93.88 80 PRO A CA 1
ATOM 682 C C . PRO A 1 80 ? -9.991 7.268 -9.138 1.00 93.88 80 PRO A C 1
ATOM 684 O O . PRO A 1 80 ? -9.693 6.137 -9.515 1.00 93.88 80 PRO A O 1
ATOM 687 N N . LYS A 1 81 ? -9.370 8.359 -9.613 1.00 95.12 81 LYS A N 1
ATOM 688 C CA . LYS A 1 81 ? -8.239 8.282 -10.553 1.00 95.12 81 LYS A CA 1
ATOM 689 C C . LYS A 1 81 ? -6.997 7.672 -9.911 1.00 95.12 81 LYS A C 1
ATOM 691 O O . LYS A 1 81 ? -6.222 7.036 -10.613 1.00 95.12 81 LYS A O 1
ATOM 696 N N . THR A 1 82 ? -6.827 7.824 -8.599 1.00 97.00 82 THR A N 1
ATOM 697 C CA . THR A 1 82 ? -5.712 7.221 -7.860 1.00 97.00 82 THR A CA 1
ATOM 698 C C . THR A 1 82 ? -5.761 5.696 -7.966 1.00 97.00 82 THR A C 1
ATOM 700 O O . THR A 1 82 ? -4.744 5.061 -8.205 1.00 97.00 82 THR A O 1
ATOM 703 N N . TYR A 1 83 ? -6.956 5.096 -7.912 1.00 97.38 83 TYR A N 1
ATOM 704 C CA . TYR A 1 83 ? -7.124 3.652 -8.119 1.00 97.38 83 TYR A CA 1
ATOM 705 C C . TYR A 1 83 ? -6.691 3.194 -9.521 1.00 97.38 83 TYR A C 1
ATOM 707 O O . TYR A 1 83 ? -6.222 2.072 -9.693 1.00 97.38 83 TYR A O 1
ATOM 715 N N . ASP A 1 84 ? -6.825 4.051 -10.536 1.00 97.00 84 ASP A N 1
ATOM 716 C CA . ASP A 1 84 ? -6.442 3.709 -11.909 1.00 97.00 84 ASP A CA 1
ATOM 717 C C . ASP A 1 84 ? -4.919 3.613 -12.094 1.00 97.00 84 ASP A C 1
ATOM 719 O O . ASP A 1 84 ? -4.473 3.054 -13.097 1.00 97.00 84 ASP A O 1
ATOM 723 N N . LEU A 1 85 ? -4.119 4.092 -11.131 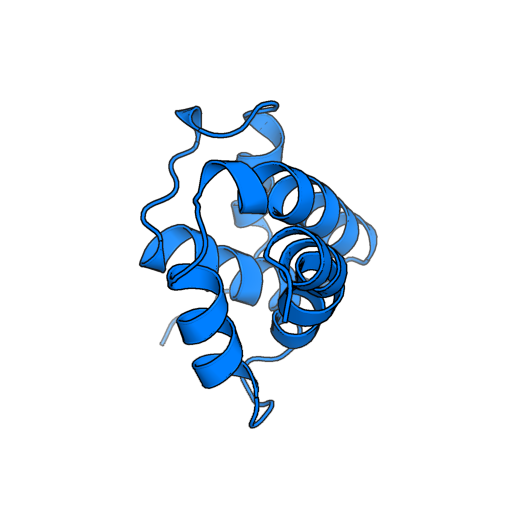1.00 97.38 85 LEU A N 1
ATOM 724 C CA . LEU A 1 85 ? -2.661 3.934 -11.134 1.00 97.38 8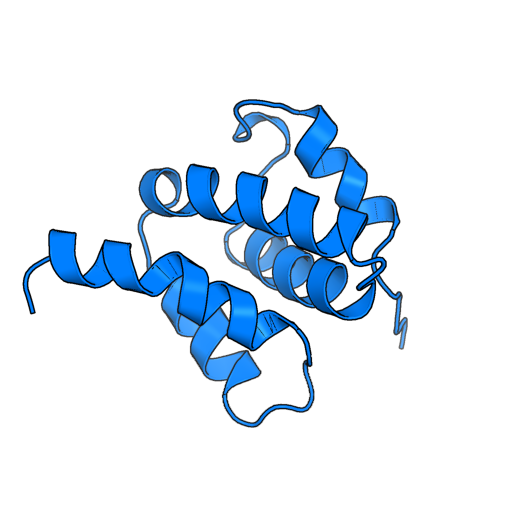5 LEU A CA 1
ATOM 725 C C . LEU A 1 85 ? -2.225 2.474 -10.975 1.00 97.38 85 LEU A C 1
ATOM 727 O O . LEU A 1 85 ? -1.152 2.103 -11.436 1.00 97.38 85 LEU A O 1
ATOM 731 N N . LEU A 1 86 ? -3.086 1.610 -10.428 1.00 96.44 86 LEU A N 1
ATOM 732 C CA . LEU A 1 86 ? -2.799 0.179 -10.286 1.00 96.44 86 LEU A CA 1
ATOM 733 C C . LEU A 1 86 ? -2.553 -0.530 -11.628 1.00 96.44 86 LEU A C 1
ATOM 735 O O . LEU A 1 86 ? -2.052 -1.649 -11.639 1.00 96.44 86 LEU A O 1
ATOM 739 N N . LYS A 1 87 ? -2.887 0.091 -12.767 1.00 95.62 87 LYS A N 1
ATOM 740 C CA . LYS A 1 87 ? -2.562 -0.446 -14.098 1.00 95.62 87 LYS A CA 1
ATOM 741 C C . LYS A 1 87 ? -1.063 -0.393 -14.439 1.00 95.62 87 LYS A C 1
ATOM 743 O O . LYS A 1 87 ? -0.669 -1.073 -15.378 1.00 95.62 87 LYS A O 1
ATOM 748 N N . TYR A 1 88 ? -0.276 0.419 -13.724 1.00 95.69 88 TYR A N 1
ATOM 749 C CA . TYR A 1 88 ? 1.179 0.573 -13.894 1.00 95.69 88 TYR A CA 1
ATOM 750 C C . TYR A 1 88 ? 1.987 -0.366 -12.990 1.00 95.69 88 TYR A C 1
ATOM 752 O O . TYR A 1 88 ? 3.191 -0.217 -12.857 1.00 95.69 88 TYR A O 1
ATOM 760 N N . ARG A 1 89 ? 1.320 -1.297 -12.309 1.00 93.19 89 ARG A N 1
ATOM 761 C CA . ARG A 1 89 ? 1.977 -2.238 -11.407 1.00 93.19 89 ARG A CA 1
ATOM 762 C C . ARG A 1 89 ? 2.787 -3.271 -12.188 1.00 93.19 89 ARG A C 1
ATOM 764 O O . ARG A 1 89 ? 2.321 -3.729 -13.236 1.00 93.19 89 ARG A O 1
ATOM 771 N N . ASP A 1 90 ? 3.924 -3.689 -11.641 1.00 87.56 90 ASP A N 1
ATOM 772 C CA . ASP A 1 90 ? 4.731 -4.749 -12.240 1.00 87.56 90 ASP A CA 1
ATOM 773 C C . ASP A 1 90 ? 3.981 -6.084 -12.129 1.00 87.56 90 ASP A C 1
ATOM 775 O O . ASP A 1 90 ? 3.757 -6.629 -11.040 1.00 87.56 90 ASP A O 1
ATOM 779 N N . PHE A 1 91 ? 3.527 -6.596 -13.270 1.00 64.56 91 PHE A N 1
ATOM 780 C CA . PHE A 1 91 ? 2.875 -7.891 -13.344 1.00 64.56 91 PHE A CA 1
ATOM 781 C C . PHE A 1 91 ? 3.944 -8.986 -13.373 1.00 64.56 91 PHE A C 1
ATOM 783 O O . PHE A 1 91 ? 4.192 -9.573 -14.427 1.00 64.56 91 PHE A O 1
ATOM 790 N N . TYR A 1 92 ? 4.458 -9.395 -12.211 1.00 52.00 92 TYR A N 1
ATOM 791 C CA . TYR A 1 92 ? 4.898 -10.785 -12.067 1.00 52.00 92 TYR A CA 1
ATOM 792 C C . TYR A 1 92 ? 3.655 -11.685 -12.105 1.00 52.00 92 TYR A C 1
ATOM 794 O O . TYR A 1 92 ? 3.153 -12.168 -11.092 1.00 52.00 92 TYR A O 1
ATOM 802 N N . ARG A 1 93 ? 3.100 -11.876 -13.307 1.00 41.00 93 ARG A N 1
ATOM 803 C CA . ARG A 1 93 ? 2.217 -13.004 -13.588 1.00 41.00 93 ARG A CA 1
ATOM 804 C C . ARG A 1 93 ? 3.083 -14.257 -13.547 1.00 41.00 93 ARG A C 1
ATOM 806 O O . ARG A 1 93 ? 3.933 -14.452 -14.413 1.00 41.00 93 ARG A O 1
ATOM 813 N N . THR A 1 94 ? 2.865 -15.055 -12.508 1.00 39.16 94 THR A N 1
ATOM 814 C CA . THR A 1 94 ? 3.076 -16.504 -12.569 1.00 39.16 94 THR A CA 1
ATOM 815 C C . THR A 1 94 ? 2.286 -17.112 -13.725 1.00 39.16 94 THR A C 1
ATOM 817 O O . THR A 1 94 ? 1.219 -16.554 -14.085 1.00 39.16 94 THR A O 1
#

Nearest PDB structures (foldseek):
  5cwn-assembly1_A  TM=3.831E-01  e=4.835E+00  synthetic construct

Foldseek 3Di:
DDPVVVLVCLLVLLVLQLAPPDPCLVVSLVVLLPDDPLSNQVNLLVVLVVCVVVLSLSSLVSSVSSCVSSVPDLVNHPDSVSVVSNVS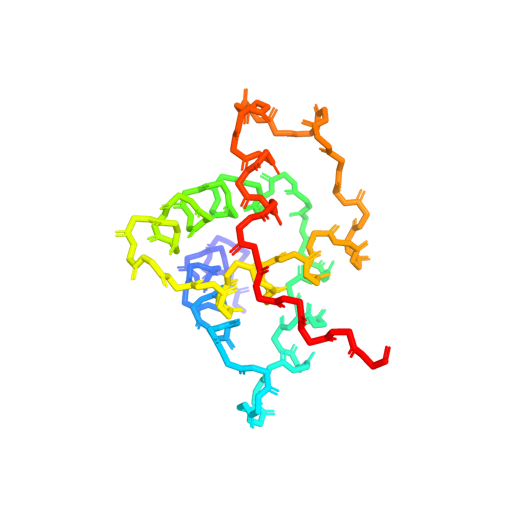HDDPDD

Mean predicted aligned error: 3.59 Å

Secondary structure (DSSP, 8-state):
--HHHHHHTHHHHHHTTS-TTSTTHHHHHHHHHTS-HHHHHHHHHHHHHHHHHTT-HHHHHHHHHHHHHTT--GGGSSSHHHHGGGGGS-----

pLDDT: mean 93.1, std 11.05, range [39.16, 98.44]

Solvent-accessible surface area (backbone atoms only — not comparable to full-atom values): 5437 Å² total; per-residue (Å²): 129,60,73,71,64,57,59,72,44,47,61,63,52,57,58,49,24,44,43,82,84,44,92,56,18,70,59,42,44,57,53,59,54,71,47,60,66,82,76,44,47,70,50,51,49,55,49,50,50,47,25,60,76,68,71,33,26,48,28,31,33,36,52,44,50,45,35,57,78,55,66,63,50,58,86,75,44,93,54,53,70,59,57,60,53,57,77,61,29,55,79,84,73,127

Sequence (94 aa):
MSYTRKLEYIPFLIELLQDANWPTFEYTVSLLVSYNKNDLLPYVERLLWRAYEDDDEMWISGIAILIEDKNIKKRDFENPKTYDLLKYRDFYRT

Radius of gyration: 12.47 Å; Cα contacts (8 Å, |Δi|>4): 92; chains: 1; bounding box: 27×27×36 Å